Protein AF-A0A661VGY6-F1 (afdb_monomer_lite)

Sequence (57 aa):
ATLGTWRKVIEKQLDPIKGMMTRKLKLKGNMMKIMKVPKAAAEMVNCCTLVPTEFPE

Structure (mmCIF, N/CA/C/O backbone):
data_AF-A0A661VGY6-F1
#
_entry.id   AF-A0A661VGY6-F1
#
loop_
_atom_site.group_PDB
_atom_site.id
_atom_site.type_symbol
_atom_site.label_atom_id
_atom_site.label_alt_id
_atom_site.label_comp_id
_atom_site.label_asym_id
_atom_site.label_entity_id
_atom_site.label_seq_id
_atom_site.pdbx_PDB_ins_code
_atom_site.Cartn_x
_atom_site.Cartn_y
_atom_site.Cartn_z
_atom_site.occupancy
_atom_site.B_iso_or_equiv
_atom_site.auth_seq_id
_atom_site.auth_comp_id
_atom_site.auth_asym_id
_atom_site.auth_atom_id
_atom_site.pdbx_PDB_model_num
ATOM 1 N N . ALA A 1 1 ? 3.659 -4.772 9.989 1.00 85.25 1 ALA A N 1
ATOM 2 C CA . ALA A 1 1 ? 2.918 -3.501 9.943 1.00 85.25 1 ALA A CA 1
ATOM 3 C C . ALA A 1 1 ? 1.697 -3.662 10.832 1.00 85.25 1 ALA A C 1
ATOM 5 O O . ALA A 1 1 ? 1.227 -4.786 10.961 1.00 85.25 1 ALA A O 1
ATOM 6 N N . THR A 1 2 ? 1.255 -2.596 11.489 1.00 92.62 2 THR A N 1
ATOM 7 C CA . THR A 1 2 ? 0.036 -2.606 12.310 1.00 92.62 2 THR A CA 1
ATOM 8 C C . THR A 1 2 ? -1.185 -2.322 11.434 1.00 92.62 2 THR A C 1
ATOM 10 O O . THR A 1 2 ? -1.029 -1.847 10.305 1.00 92.62 2 THR A O 1
ATOM 13 N N . LEU A 1 3 ? -2.389 -2.570 11.959 1.00 93.06 3 LEU A N 1
ATOM 14 C CA . LEU A 1 3 ? -3.644 -2.200 11.296 1.00 93.06 3 LEU A CA 1
ATOM 15 C C . LEU A 1 3 ? -3.664 -0.706 10.945 1.00 93.06 3 LEU A C 1
ATOM 17 O O . LEU A 1 3 ? -3.920 -0.355 9.799 1.00 93.06 3 LEU A O 1
ATOM 21 N N . GLY A 1 4 ? -3.262 0.168 11.875 1.00 94.69 4 GLY A N 1
ATOM 22 C CA . GLY A 1 4 ? -3.191 1.613 11.633 1.00 94.69 4 GLY A CA 1
ATOM 23 C C . GLY A 1 4 ? -2.241 2.017 10.496 1.00 94.69 4 GLY A C 1
ATOM 24 O O . GLY A 1 4 ? -2.530 2.954 9.755 1.00 94.69 4 GLY A O 1
ATOM 25 N N . THR A 1 5 ? -1.125 1.306 10.295 1.0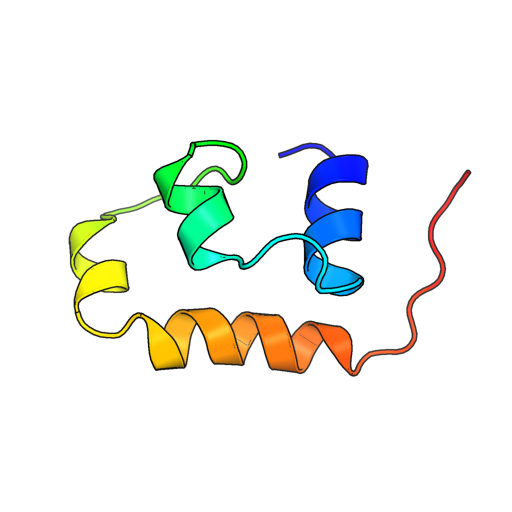0 95.44 5 THR A N 1
ATOM 26 C CA . THR A 1 5 ? -0.245 1.569 9.143 1.00 95.44 5 THR A CA 1
ATOM 27 C C . THR A 1 5 ? -0.896 1.146 7.829 1.00 95.44 5 THR A C 1
ATOM 29 O O . THR A 1 5 ? -0.799 1.883 6.853 1.00 95.44 5 THR A O 1
ATOM 32 N N . TRP A 1 6 ? -1.557 -0.014 7.790 1.00 94.50 6 TRP A N 1
ATOM 33 C CA . TRP A 1 6 ? -2.261 -0.474 6.590 1.00 94.50 6 TRP A CA 1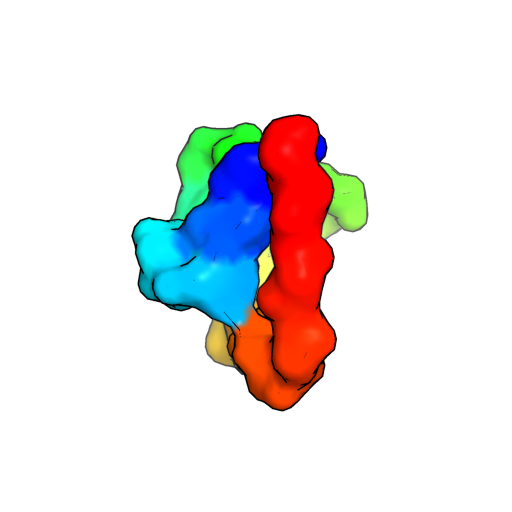
ATOM 34 C C . TRP A 1 6 ? -3.479 0.389 6.262 1.00 94.50 6 TRP A C 1
ATOM 36 O O . TRP A 1 6 ? -3.689 0.699 5.095 1.00 94.50 6 TRP A O 1
ATOM 46 N N . ARG A 1 7 ? -4.204 0.873 7.274 1.00 95.25 7 ARG A N 1
ATOM 47 C CA . ARG A 1 7 ? -5.288 1.846 7.103 1.00 95.25 7 ARG A CA 1
ATOM 48 C C . ARG A 1 7 ? -4.809 3.097 6.367 1.00 95.25 7 ARG A C 1
ATOM 50 O O . ARG A 1 7 ? -5.406 3.469 5.368 1.00 95.25 7 ARG A O 1
ATOM 57 N N . LYS A 1 8 ? -3.657 3.662 6.754 1.00 95.44 8 LYS A N 1
ATOM 58 C CA . LYS A 1 8 ? -3.047 4.803 6.041 1.00 95.44 8 LYS A CA 1
ATOM 59 C C . LYS A 1 8 ? -2.716 4.502 4.578 1.00 95.44 8 LYS A C 1
ATOM 61 O O . LYS A 1 8 ? -2.735 5.417 3.764 1.00 95.44 8 LYS A O 1
ATOM 66 N N . VAL A 1 9 ? -2.381 3.256 4.241 1.00 95.88 9 VAL A N 1
ATOM 67 C CA . VAL A 1 9 ? -2.140 2.849 2.846 1.00 95.88 9 VAL A CA 1
ATOM 68 C C . VAL A 1 9 ? -3.453 2.816 2.067 1.00 95.88 9 VAL A C 1
ATOM 70 O O . VAL A 1 9 ? -3.529 3.402 0.992 1.00 95.88 9 VAL A O 1
ATOM 73 N N . ILE A 1 10 ? -4.491 2.189 2.628 1.00 95.56 10 ILE A N 1
ATOM 74 C CA . ILE A 1 10 ? -5.813 2.092 1.994 1.00 95.56 10 ILE A CA 1
ATOM 75 C C . ILE A 1 10 ? -6.458 3.473 1.819 1.00 95.56 10 ILE A C 1
ATOM 77 O O . ILE A 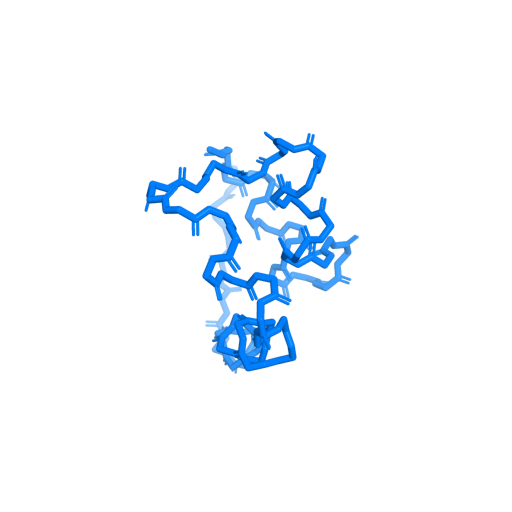1 10 ? -6.971 3.782 0.749 1.00 95.56 10 ILE A O 1
ATOM 81 N N . GLU A 1 11 ? -6.330 4.349 2.817 1.00 95.19 11 GLU A N 1
ATOM 82 C CA . GLU A 1 11 ? -6.772 5.751 2.771 1.00 95.19 11 GLU A CA 1
ATOM 83 C C . GLU A 1 11 ? -5.847 6.655 1.924 1.00 95.19 11 GLU A C 1
ATOM 85 O O . GLU A 1 11 ? -6.013 7.873 1.914 1.00 95.19 11 GLU A O 1
ATOM 90 N N . LYS A 1 12 ? -4.850 6.088 1.225 1.00 94.62 12 LYS A N 1
ATOM 91 C CA . LYS A 1 12 ? -3.883 6.789 0.353 1.00 94.62 12 LYS A CA 1
ATOM 92 C C . LYS A 1 12 ? -3.037 7.875 1.042 1.00 94.62 12 LYS A C 1
ATOM 94 O O . LYS A 1 12 ? -2.411 8.698 0.381 1.00 94.62 12 LYS A O 1
ATOM 99 N N . GLN A 1 13 ? -2.940 7.848 2.369 1.00 95.62 13 GLN A N 1
ATOM 100 C CA . GLN A 1 13 ? -2.076 8.728 3.172 1.00 95.62 13 GLN A CA 1
ATOM 101 C C . GLN A 1 13 ? -0.620 8.231 3.242 1.00 95.62 13 GLN A C 1
ATOM 103 O O . GLN A 1 13 ? 0.290 8.978 3.613 1.00 95.62 13 GLN A O 1
ATOM 108 N N . LEU A 1 14 ? -0.381 6.957 2.919 1.00 95.94 14 LEU A N 1
ATOM 109 C CA . LEU A 1 14 ? 0.942 6.346 2.855 1.00 95.94 14 LEU A CA 1
ATOM 110 C C . LEU A 1 14 ? 1.103 5.566 1.549 1.00 95.94 14 LEU A C 1
ATOM 112 O O . LEU A 1 14 ? 0.524 4.497 1.390 1.00 95.94 14 LEU A O 1
ATOM 116 N N . ASP A 1 15 ? 1.961 6.059 0.657 1.00 95.75 15 ASP A N 1
ATOM 117 C CA . ASP A 1 15 ? 2.373 5.302 -0.527 1.00 95.75 15 ASP A CA 1
ATOM 118 C C . ASP A 1 15 ? 3.056 3.975 -0.114 1.00 95.75 15 ASP A C 1
ATOM 120 O O . ASP A 1 15 ? 3.936 3.985 0.761 1.00 95.75 15 ASP A O 1
ATOM 124 N N . PRO A 1 16 ? 2.683 2.828 -0.711 1.00 94.44 16 PRO A N 1
ATOM 125 C CA . PRO A 1 16 ? 3.211 1.520 -0.329 1.00 94.44 16 PRO A CA 1
ATOM 126 C C . PRO A 1 16 ? 4.723 1.383 -0.557 1.00 94.44 16 PRO A C 1
ATOM 128 O O . PRO A 1 16 ? 5.408 0.772 0.268 1.00 94.44 16 PRO A O 1
ATOM 131 N N . ILE A 1 17 ? 5.286 1.982 -1.613 1.00 95.50 17 ILE A N 1
ATOM 132 C CA . ILE A 1 17 ? 6.734 1.934 -1.873 1.00 95.50 17 ILE A CA 1
ATOM 133 C C . ILE A 1 17 ? 7.476 2.723 -0.795 1.00 95.50 17 ILE A C 1
ATOM 135 O O . ILE A 1 17 ? 8.395 2.200 -0.158 1.00 95.50 17 ILE A O 1
ATOM 139 N N . LYS A 1 18 ? 7.021 3.945 -0.500 1.00 94.81 18 LYS A N 1
ATOM 140 C CA . LYS A 1 18 ? 7.553 4.780 0.584 1.00 94.81 18 LYS A CA 1
ATOM 141 C C . LYS A 1 18 ? 7.411 4.090 1.940 1.00 94.81 18 LYS A C 1
ATOM 143 O O . LYS A 1 18 ? 8.328 4.145 2.764 1.00 94.81 18 LYS A O 1
ATOM 148 N N . GLY A 1 19 ? 6.296 3.401 2.177 1.00 95.25 19 GLY A N 1
ATOM 149 C CA . GLY A 1 19 ? 6.066 2.594 3.372 1.00 95.25 19 GLY A CA 1
ATOM 150 C C . GLY A 1 19 ? 7.103 1.482 3.535 1.00 95.25 19 GLY A C 1
ATOM 151 O O . GLY A 1 19 ? 7.628 1.300 4.635 1.00 95.25 19 GLY A O 1
ATOM 152 N N . MET A 1 20 ? 7.456 0.785 2.453 1.00 94.56 20 MET A N 1
ATOM 153 C CA . MET A 1 20 ? 8.502 -0.243 2.477 1.00 94.56 20 MET A CA 1
ATOM 154 C C . MET A 1 20 ? 9.906 0.357 2.643 1.00 94.56 20 MET A C 1
ATOM 156 O O . MET A 1 20 ? 10.679 -0.128 3.469 1.00 94.56 20 MET A O 1
ATOM 160 N N . MET A 1 21 ? 10.237 1.440 1.928 1.00 93.19 21 MET A N 1
ATOM 161 C CA . MET A 1 21 ? 11.545 2.112 2.029 1.00 93.19 21 MET A CA 1
ATOM 162 C C . MET A 1 21 ? 11.813 2.656 3.438 1.00 93.19 21 MET A C 1
ATOM 164 O O . MET A 1 21 ? 12.924 2.551 3.950 1.00 93.19 21 MET A O 1
ATOM 168 N N . THR A 1 22 ? 10.776 3.182 4.095 1.00 94.62 22 THR A N 1
ATOM 169 C CA . THR A 1 22 ? 10.846 3.688 5.478 1.00 94.62 22 THR A CA 1
ATOM 170 C C . THR A 1 22 ? 10.654 2.599 6.539 1.00 94.62 22 THR A C 1
ATOM 172 O O . THR A 1 22 ? 10.539 2.913 7.721 1.00 94.62 22 THR A O 1
ATOM 175 N N . ARG A 1 23 ? 10.599 1.316 6.142 1.00 93.31 23 ARG A N 1
ATOM 176 C CA . ARG A 1 23 ? 10.372 0.140 7.008 1.00 93.31 23 ARG A CA 1
ATOM 177 C C . ARG A 1 23 ? 9.055 0.153 7.803 1.00 93.31 23 ARG A C 1
ATOM 179 O O . ARG A 1 23 ? 8.858 -0.689 8.679 1.00 93.31 23 ARG A O 1
ATOM 186 N N . LYS A 1 24 ? 8.122 1.054 7.478 1.00 94.94 24 LYS A N 1
ATOM 187 C CA . LYS A 1 24 ? 6.758 1.076 8.039 1.00 94.94 24 LYS A CA 1
ATOM 188 C C . LYS A 1 24 ? 5.945 -0.128 7.556 1.00 94.94 24 LYS A C 1
ATOM 190 O O . LYS A 1 24 ? 5.148 -0.689 8.312 1.00 94.94 24 LYS A O 1
ATOM 195 N N . LEU A 1 25 ? 6.197 -0.564 6.322 1.00 94.88 25 LEU A N 1
ATOM 196 C CA . LEU A 1 25 ? 5.706 -1.813 5.750 1.00 94.88 25 LEU A CA 1
ATOM 197 C C . LEU A 1 25 ? 6.848 -2.830 5.701 1.00 94.88 25 LEU A C 1
ATOM 199 O O . LEU A 1 25 ? 7.943 -2.533 5.227 1.00 94.88 25 LEU A O 1
ATOM 203 N N . LYS A 1 26 ? 6.595 -4.036 6.217 1.00 92.44 26 LYS A N 1
ATOM 204 C CA . LYS A 1 26 ? 7.577 -5.125 6.188 1.00 92.44 26 LYS A CA 1
ATOM 205 C C . LYS A 1 26 ? 7.442 -5.863 4.860 1.00 92.44 26 LYS A C 1
ATOM 207 O O . LYS A 1 26 ? 6.369 -6.378 4.567 1.00 92.44 26 LYS A O 1
ATOM 212 N N . LEU A 1 27 ? 8.530 -5.950 4.103 1.00 91.94 27 LEU A N 1
ATOM 213 C CA . LEU A 1 27 ? 8.622 -6.800 2.920 1.00 91.94 27 LEU A CA 1
ATOM 214 C C . LEU A 1 27 ? 9.215 -8.157 3.312 1.00 91.94 27 LEU A C 1
ATOM 216 O O . LEU A 1 27 ? 10.274 -8.212 3.936 1.00 91.94 27 LEU A O 1
ATOM 220 N N . LYS A 1 28 ? 8.566 -9.251 2.905 1.00 92.12 28 LYS A N 1
ATOM 221 C CA . LYS A 1 28 ? 9.167 -10.590 2.917 1.00 92.12 28 LYS A CA 1
ATOM 222 C C . LYS A 1 28 ?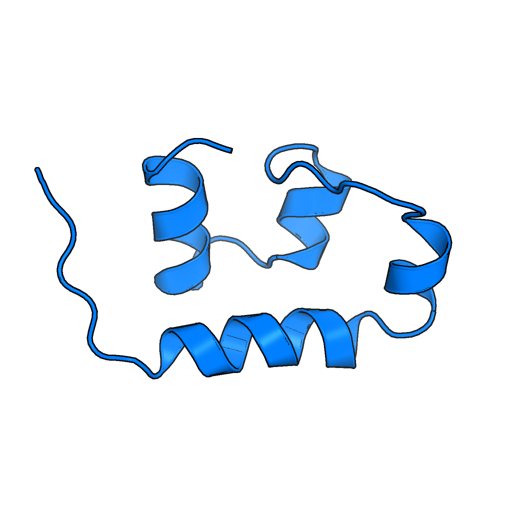 9.680 -10.895 1.510 1.00 92.12 28 LYS A C 1
ATOM 224 O O . LYS A 1 28 ? 8.885 -11.138 0.610 1.00 92.12 28 LYS A O 1
ATOM 229 N N . GLY A 1 29 ? 10.999 -10.861 1.318 1.00 92.00 29 GLY A N 1
ATOM 230 C CA . GLY A 1 29 ? 11.640 -11.102 0.022 1.00 92.00 29 GLY A CA 1
ATOM 231 C C . GLY A 1 29 ? 12.645 -10.016 -0.367 1.00 92.00 29 GLY A C 1
ATOM 232 O O . GLY A 1 29 ? 13.089 -9.231 0.468 1.00 92.00 29 GLY A O 1
ATOM 233 N N . ASN A 1 30 ? 13.027 -9.988 -1.646 1.00 93.75 30 ASN A N 1
ATOM 234 C CA . ASN A 1 30 ? 14.073 -9.098 -2.149 1.00 93.75 30 ASN A CA 1
ATOM 235 C C . ASN A 1 30 ? 13.505 -7.742 -2.608 1.00 93.75 30 ASN A C 1
ATOM 237 O O . ASN A 1 30 ? 12.851 -7.658 -3.648 1.00 93.75 30 ASN A O 1
ATOM 241 N N . MET A 1 31 ? 13.839 -6.678 -1.874 1.00 92.62 31 MET A N 1
ATOM 242 C CA . MET A 1 31 ? 13.464 -5.295 -2.190 1.00 92.62 31 MET A CA 1
ATOM 243 C C . MET A 1 31 ? 13.920 -4.847 -3.585 1.00 92.62 31 MET A C 1
ATOM 245 O O . MET A 1 31 ? 13.178 -4.166 -4.286 1.00 92.62 31 MET A O 1
ATOM 249 N N . MET A 1 32 ? 15.092 -5.289 -4.048 1.00 94.38 32 MET A N 1
ATOM 250 C CA . MET A 1 32 ? 15.609 -4.921 -5.370 1.00 94.38 32 MET A CA 1
ATOM 251 C C . MET A 1 32 ? 14.695 -5.389 -6.505 1.00 94.38 32 MET A C 1
ATOM 253 O O . MET A 1 32 ? 14.648 -4.743 -7.546 1.00 94.38 32 MET A O 1
ATOM 257 N N . LYS A 1 33 ? 13.941 -6.485 -6.324 1.00 94.69 33 LYS A N 1
ATOM 258 C CA . LYS A 1 33 ? 12.958 -6.930 -7.326 1.00 94.69 33 LYS A CA 1
ATOM 259 C C . LYS A 1 33 ? 11.772 -5.969 -7.415 1.00 94.69 33 LYS A C 1
ATOM 261 O O . LYS A 1 33 ? 11.349 -5.653 -8.520 1.00 94.69 33 LYS A O 1
ATOM 266 N N . ILE A 1 34 ? 11.291 -5.467 -6.277 1.00 94.50 34 ILE A N 1
ATOM 267 C CA . ILE A 1 34 ? 10.212 -4.469 -6.223 1.00 94.50 34 ILE A CA 1
ATOM 268 C C . ILE A 1 34 ? 10.655 -3.165 -6.893 1.00 94.50 34 ILE A C 1
ATOM 270 O O . ILE A 1 34 ? 9.928 -2.612 -7.713 1.00 94.50 34 ILE A O 1
ATOM 274 N N . MET A 1 35 ? 11.885 -2.718 -6.620 1.00 94.38 35 MET A N 1
ATOM 275 C CA . MET A 1 35 ? 12.426 -1.466 -7.164 1.00 94.38 35 MET A CA 1
ATOM 276 C C . MET A 1 35 ? 12.655 -1.483 -8.683 1.00 94.38 35 MET A C 1
ATOM 278 O O . MET A 1 35 ? 12.789 -0.416 -9.274 1.00 94.38 35 MET A O 1
ATOM 282 N N . LYS A 1 36 ? 12.670 -2.655 -9.336 1.00 96.56 36 LYS A N 1
ATOM 283 C CA . LYS A 1 36 ? 12.689 -2.746 -10.809 1.00 96.56 36 LYS A CA 1
ATOM 284 C C . LYS A 1 36 ? 11.350 -2.360 -11.439 1.00 96.56 36 LYS A C 1
ATOM 286 O O . LYS A 1 36 ? 11.328 -1.902 -12.575 1.00 96.56 36 LYS A O 1
ATOM 291 N N . VAL A 1 37 ? 10.245 -2.559 -10.719 1.00 96.62 37 VAL A N 1
ATOM 292 C CA . VAL A 1 37 ? 8.873 -2.335 -11.205 1.00 96.62 37 VAL A CA 1
ATOM 293 C C . VAL A 1 37 ? 8.001 -1.635 -10.146 1.00 96.62 37 VAL A C 1
ATOM 295 O O . VAL A 1 37 ? 6.919 -2.119 -9.805 1.00 96.62 37 VAL A O 1
ATOM 298 N N . PRO A 1 38 ? 8.426 -0.470 -9.614 1.00 94.50 38 PRO A N 1
ATOM 299 C CA . PRO A 1 38 ? 7.775 0.156 -8.462 1.00 94.50 38 PRO A CA 1
ATOM 300 C C . PRO A 1 38 ? 6.338 0.588 -8.768 1.00 94.50 38 PRO A C 1
ATOM 302 O O . PRO A 1 38 ? 5.473 0.470 -7.908 1.00 94.50 38 PRO A O 1
ATOM 305 N N . LYS A 1 39 ? 6.059 1.019 -10.007 1.00 95.06 39 LYS A N 1
ATOM 306 C CA . LYS A 1 39 ? 4.709 1.406 -10.444 1.00 95.06 39 LYS A CA 1
ATOM 307 C C . LYS A 1 39 ? 3.730 0.234 -10.395 1.00 95.06 39 LYS A C 1
ATOM 309 O O . LYS A 1 39 ? 2.646 0.386 -9.859 1.00 95.06 39 LYS A O 1
ATOM 314 N N . ALA A 1 40 ? 4.125 -0.936 -10.900 1.00 96.38 40 ALA A N 1
ATOM 315 C CA . ALA A 1 40 ? 3.269 -2.122 -10.882 1.00 96.38 40 ALA A CA 1
ATOM 316 C C . ALA A 1 40 ? 3.002 -2.604 -9.446 1.00 96.38 40 ALA A C 1
ATOM 318 O O . ALA A 1 40 ? 1.872 -2.937 -9.100 1.00 96.38 40 ALA A O 1
ATOM 319 N N . ALA A 1 41 ? 4.032 -2.592 -8.594 1.00 94.31 41 ALA A N 1
ATOM 320 C CA . ALA A 1 41 ? 3.886 -2.953 -7.187 1.00 94.31 41 ALA A CA 1
ATOM 321 C C . ALA A 1 41 ? 2.980 -1.972 -6.420 1.00 94.31 41 ALA A C 1
ATOM 323 O O . ALA A 1 41 ? 2.177 -2.409 -5.598 1.00 94.31 41 ALA A O 1
ATOM 324 N N . ALA A 1 42 ? 3.087 -0.667 -6.695 1.00 94.94 42 ALA A N 1
ATOM 325 C CA . ALA A 1 42 ? 2.192 0.339 -6.129 1.00 94.94 42 ALA A CA 1
ATOM 326 C C . ALA A 1 42 ? 0.755 0.165 -6.638 1.00 94.94 42 ALA A C 1
ATOM 328 O O . ALA A 1 42 ? -0.178 0.178 -5.841 1.00 94.94 42 ALA A O 1
ATOM 329 N N . GLU A 1 43 ? 0.578 -0.078 -7.939 1.00 96.56 43 GLU A N 1
ATOM 330 C CA . GLU A 1 43 ? -0.748 -0.201 -8.542 1.00 96.56 43 GLU A CA 1
ATOM 331 C C . GLU A 1 43 ? -1.518 -1.417 -8.031 1.00 96.56 43 GLU A C 1
ATOM 333 O O . GLU A 1 43 ? -2.705 -1.317 -7.742 1.00 96.56 43 GLU A O 1
ATOM 338 N N . MET A 1 44 ? -0.834 -2.539 -7.792 1.00 94.50 44 MET A N 1
ATOM 339 C CA . MET A 1 44 ? -1.449 -3.708 -7.157 1.00 94.50 44 MET A CA 1
ATOM 340 C C . MET A 1 44 ? -2.085 -3.362 -5.801 1.00 94.50 44 MET A C 1
ATOM 342 O O . MET A 1 44 ? -3.156 -3.864 -5.474 1.00 94.50 44 MET A O 1
ATOM 346 N N . VAL A 1 45 ? -1.447 -2.487 -5.020 1.00 94.00 45 VAL A N 1
ATOM 347 C CA . VAL A 1 45 ? -1.996 -2.014 -3.743 1.00 94.00 45 VAL A CA 1
ATOM 348 C C . VAL A 1 45 ? -3.090 -0.968 -3.965 1.00 94.00 45 VAL A C 1
ATOM 350 O O . V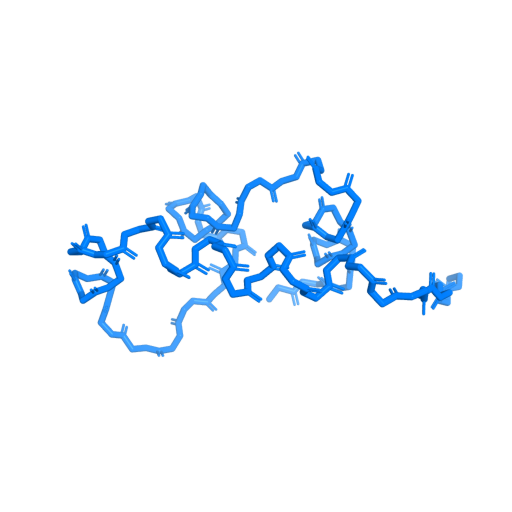AL A 1 45 ? -4.093 -0.993 -3.254 1.00 94.00 45 VAL A O 1
ATOM 353 N N . ASN A 1 46 ? -2.946 -0.089 -4.962 1.00 95.00 46 ASN A N 1
ATOM 354 C CA . ASN A 1 46 ? -3.977 0.886 -5.325 1.00 95.00 46 ASN A CA 1
ATOM 355 C C . ASN A 1 46 ? -5.296 0.203 -5.702 1.00 95.00 46 ASN A C 1
ATOM 357 O O . ASN A 1 46 ? -6.352 0.660 -5.269 1.00 95.00 46 ASN A O 1
ATOM 361 N N . CYS A 1 47 ? -5.252 -0.919 -6.423 1.00 96.56 47 CYS A N 1
ATOM 362 C CA . CYS A 1 47 ? -6.438 -1.718 -6.730 1.00 96.56 47 CYS A CA 1
ATOM 363 C C . CYS A 1 47 ? -7.182 -2.166 -5.464 1.00 96.56 47 CYS A C 1
ATOM 365 O O . CYS A 1 47 ? -8.408 -2.104 -5.421 1.00 96.56 47 CYS A O 1
ATOM 367 N N . CYS A 1 48 ? -6.463 -2.541 -4.399 1.00 94.31 48 CYS A N 1
ATOM 368 C CA . CYS A 1 48 ? -7.088 -2.905 -3.125 1.00 94.31 48 CYS A CA 1
ATOM 369 C C . CYS A 1 48 ? -7.837 -1.731 -2.474 1.00 94.31 48 CYS A C 1
ATOM 371 O O . CYS A 1 48 ? -8.784 -1.963 -1.731 1.00 94.31 48 CYS A O 1
ATOM 373 N N . THR A 1 49 ? -7.457 -0.479 -2.760 1.00 94.62 49 THR A N 1
ATOM 374 C CA . THR A 1 49 ? -8.139 0.715 -2.216 1.00 94.62 49 THR A CA 1
ATOM 375 C C . THR A 1 49 ? -9.527 0.950 -2.808 1.00 94.62 49 THR A C 1
ATOM 377 O O . THR A 1 49 ? -10.289 1.749 -2.274 1.00 94.62 49 THR A O 1
ATOM 380 N N . LEU A 1 50 ? -9.862 0.270 -3.908 1.00 95.19 50 LEU A N 1
ATOM 381 C CA . LEU A 1 50 ? -11.170 0.367 -4.555 1.00 95.19 50 LEU A CA 1
ATOM 382 C C . LEU A 1 50 ? -12.223 -0.528 -3.893 1.00 95.19 50 LEU A C 1
ATOM 384 O O . LEU A 1 50 ? -13.405 -0.404 -4.202 1.00 95.19 50 LEU A O 1
ATOM 388 N N . VAL A 1 51 ? -11.808 -1.433 -3.003 1.00 94.75 51 VAL A N 1
ATOM 389 C CA . VAL A 1 51 ? -12.720 -2.307 -2.267 1.00 94.75 51 VAL A CA 1
ATOM 390 C C . VAL A 1 51 ? -13.311 -1.519 -1.091 1.00 94.75 51 VAL A C 1
ATOM 392 O O . VAL A 1 51 ? -12.544 -1.083 -0.225 1.00 94.75 51 VAL A O 1
ATOM 395 N N . PRO A 1 52 ? -14.646 -1.333 -1.017 1.00 93.38 52 PRO A N 1
ATOM 396 C CA . PRO A 1 52 ? -15.285 -0.714 0.141 1.00 93.38 52 PRO A CA 1
ATOM 397 C C . PRO A 1 52 ? -14.869 -1.450 1.416 1.00 93.38 52 PRO A C 1
ATOM 399 O O . PRO A 1 52 ? -15.018 -2.667 1.510 1.00 93.38 52 PRO A O 1
ATOM 402 N N . THR A 1 53 ? -14.282 -0.722 2.364 1.00 91.94 53 THR A N 1
ATOM 403 C CA . THR A 1 53 ? -13.664 -1.305 3.558 1.00 91.94 53 THR A CA 1
ATOM 404 C C . THR A 1 53 ? -14.115 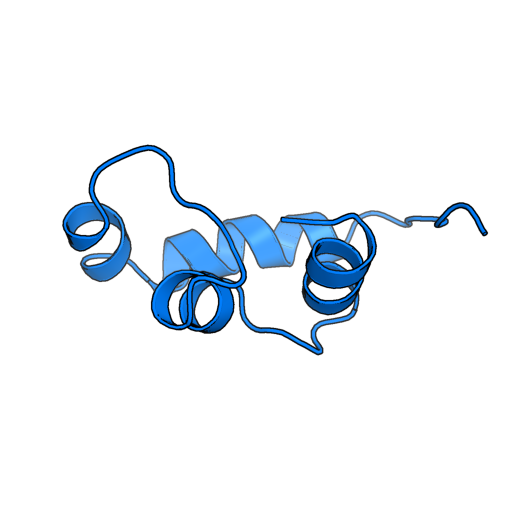-0.538 4.792 1.00 91.94 53 THR A C 1
ATOM 406 O O . THR A 1 53 ? -13.909 0.672 4.881 1.00 91.94 53 THR A O 1
ATOM 409 N N . GLU A 1 54 ? -14.679 -1.255 5.757 1.00 93.50 54 GLU A N 1
ATOM 410 C CA . GLU A 1 54 ? -14.938 -0.762 7.109 1.00 93.50 54 GLU A CA 1
ATOM 411 C C . GLU A 1 54 ? -13.813 -1.238 8.033 1.00 93.50 54 GLU A C 1
ATOM 413 O O . GLU A 1 54 ? -13.372 -2.387 7.957 1.00 93.50 54 GLU A O 1
ATOM 418 N N . PHE A 1 55 ? -13.311 -0.348 8.888 1.00 90.69 55 PHE A N 1
ATOM 419 C CA . PHE A 1 55 ? -12.246 -0.673 9.834 1.00 90.69 55 PHE A CA 1
ATOM 420 C C . PHE A 1 55 ? -12.832 -0.863 11.236 1.00 90.69 55 PHE A C 1
ATOM 422 O O . PHE A 1 55 ? -13.686 -0.067 11.624 1.00 90.69 55 PHE A O 1
ATOM 429 N N . PRO A 1 56 ? -12.358 -1.858 12.008 1.00 90.12 56 PRO A N 1
ATOM 430 C CA . PRO A 1 56 ? -12.708 -1.969 13.419 1.00 90.12 56 PRO A CA 1
ATOM 431 C C . PRO A 1 56 ? -12.163 -0.766 14.206 1.00 90.12 56 PRO A C 1
ATOM 433 O O . PRO A 1 56 ? -11.132 -0.195 13.823 1.00 90.12 56 PRO A O 1
ATOM 436 N N . GLU A 1 57 ? -12.861 -0.402 15.283 1.00 80.31 57 GLU A N 1
ATOM 437 C CA . GLU A 1 57 ? -12.409 0.596 16.267 1.00 80.31 57 GLU A CA 1
ATOM 438 C C . GLU A 1 57 ? -11.192 0.115 17.072 1.00 80.31 57 GLU A C 1
ATOM 440 O O . GLU A 1 57 ? -11.122 -1.092 17.409 1.00 80.31 57 GLU A O 1
#

Secondary structure (DSSP, 8-state):
--HHHHHHHHTTSS-HHHHHHTTSS---S-HHHHHHSHHHHHHHHHHHTTS--PPP-

pLDDT: mean 93.98, std 2.6, range [80.31, 96.62]

Radius of gyration: 11.59 Å; chains: 1; bounding box: 31×20×28 Å

Foldseek 3Di:
DDPVLLVCLLVVVDQVLNCVVVVVDDDDDDNVVCVVPVVVVRVVSVVVSPDDDDDDD

=== Feature glossary ===
Key to the feature types in this record:

Secondary structure (8-state, DSSP). Secondary structure is the local, repeating backbone conformation. DSSP classifies it into eight states by reading the hydrogen-bond network: three helix types (H, G, I), two β types (E, B), two non-regular types (T, S), and unstructured coil (-).

Backbone torsions (φ/ψ). Backbone dihedral angles. Every residue except chain termini has a φ (preceding-C → N → Cα → C) and a ψ (N → Cα → C → next-N). They are reported in degrees following the IUPAC sign convention. Secondary structure is essentially a statement about which (φ, ψ) basin each residue occupies.

Predicted aligned error. Predicted Aligned Error (PAE) is an AlphaFold confidence matrix: entry (i, j) is the expected error in the position of residue j, in ångströms, when the prediction is superimposed on the true structure at residue i. Low PAE within a block of residues means that block is internally rigid and well-predicted; high PAE between two blocks means their relative placement is uncertain even if each block individually is confident.

B-factor. B-factor (Debye–Waller factor) reflects atomic displacement in the crystal lattice. It is an experimental observable (units Å²), not a prediction; low values mean the atom is pinned down, high values mean it moves or is heterogeneous across the crystal.

Secondary structure (3-state, P-SEA). Three-state secondary structure (P-SEA) collapses the eight DSSP classes into helix (a), strand (b), and coil (c). P-SEA assigns these from Cα geometry alone — distances and angles — without requiring backbone oxygens, so it works on any Cα trace.

Sequence. Primary structure: the covalent order of the twenty standard amino acids along the backbone. Two proteins with the same sequence will (almost always) fold to the same structure; two with 30% identity often share a fold but not the details.

pLDDT. pLDDT is the predicted lDDT-Cα score: AlphaFold's confidence that the local environment of each residue (all inter-atomic distances within 15 Å) is correctly placed. It is a per-residue number between 0 and 100, with higher meaning more reliable.

InterPro / GO / CATH / organism. Functional annotations link the protein to curated databases. InterPro entries identify conserved domains and families by matching the sequence against member-database signatures (Pfam, PROSITE, CDD, …). Gene Ontology (GO) terms describe molecular function, biological process, and cellular component in a controlled vocabulary. CATH places the structure in a hierarchical fold classification (Class/Architecture/Topology/Homologous-superfamily). The organism is the source species.

Contact-map, Ramachandran, and PAE plots. Three diagnostic plots accompany the record. The Cα contact map visualizes the tertiary structure as a 2D adjacency matrix (8 Å cutoff, sequence-local contacts suppressed). The Ramachandran plot shows the distribution of backbone (φ, ψ) torsions, with points in the α and β basins reflecting secondary structure content. The PAE plot shows AlphaFold's inter-residue confidence as a color matrix.

mmCIF coordinates. The mmCIF table is the protein's shape written out atom by atom. For each backbone N, Cα, C, and carbonyl O, it records an (x, y, z) coordinate triple in Å plus the residue type, chain letter, and residue number.

Radius of gyration, Cα contacts, bounding box. Three whole-structure scalars: the radius of gyration (RMS distance of Cα from centroid, in Å), the count of Cα–Cα contacts (pairs closer than 8 Å and separated by more than four residues in sequence — i.e. tertiary, not local, contacts), and the bounding-box dimensions. Together they distinguish compact globular folds from extended fibres or disordered chains.

Foldseek 3Di. The Foldseek 3Di string encodes local tertiary geometry as a 20-letter alphabet — one character per residue — derived from the relative positions of nearby Cα atoms. Unlike the amino-acid sequence, 3Di is a direct function of the 3D structure, so two proteins with the same fold have similar 3Di strings even at low sequence identity.

Rendered structure images. Six rendered views show the 3D structure from the faces of a cube — i.e. along ±x, ±y, ±z. Rendering representation is drawn randomly per protein from cartoon (secondary-structure ribbons), sticks (backbone bonds), or molecular surface; coloring is either N→C rainbow (blue at the N-terminus through red at the C-terminus) or one color per chain.

Nearest PDB structures. The Foldseek neighbor list gives the closest experimentally determined structures in the PDB, ranked by structural alignment. TM-score near 1 means near-identical fold; near 0.3 means only rough topology match. This is how one finds what a novel AlphaFold prediction most resembles in the solved-structure universe.

Solvent-accessible surface area. SASA measures how much of the protein is reachable by solvent. It is computed by rolling a water-sized probe over the atomic surface and summing the exposed area (Å²). Per-residue SASA distinguishes core (buried, low SASA) from surface (exposed, high SASA) residues; total SASA is a whole-molecule size measure.